Protein AF-A0A0J7I9D4-F1 (afdb_monomer_lite)

pLDDT: mean 86.42, std 14.92, range [41.59, 98.06]

Sequence (138 aa):
MKYILVALLTFVFSCTTFSKYSVNSKKINCNEENKSFFCYSNDSLKWNYTSFGGVKFVNNKSDFQKLEIKKSPKFKNVLLYGYSKILNGDYYILLDNKMYPETFVYKDTIINNNKITIAVSNNINGDYNKKFLLSGLH

Secondary structure (DSSP, 8-state):
----------------SB-TTGGGEEEE-S-SS-TTEEEEEETTTTEEEEEETT-EEE-SHHHHHTSS-----SSSSEEEEEEETTTTEEEEEEES-----TTEEEEEEEETTEEEEEEEETTSSSHHHHHHHHH-B-

Foldseek 3Di:
DDPPPPPPPPPPPVQFQEAPQLVQKDKDDPDPPDCQKIKIARPVQGKMFIAGNQKDKDRHDVVVVVPPPPDDDPFGHFSMKIDHPVQHWIKTKHWPTDDDPPQWDKDWDAGPNIIIMITIGPSGPDPVNNVRRRPGMD

Structure (mmCIF, N/CA/C/O backbone):
data_AF-A0A0J7I9D4-F1
#
_entry.id   AF-A0A0J7I9D4-F1
#
loop_
_atom_site.group_PDB
_atom_site.id
_atom_site.type_symbol
_atom_site.label_atom_id
_atom_site.label_alt_id
_atom_site.label_comp_id
_atom_site.label_asym_id
_atom_site.label_entity_id
_atom_site.label_seq_id
_atom_site.pdbx_PDB_ins_code
_atom_site.Cartn_x
_atom_site.Cartn_y
_atom_site.Cartn_z
_atom_site.occupancy
_atom_site.B_iso_or_equiv
_atom_site.auth_seq_id
_atom_site.auth_comp_id
_atom_site.auth_asym_id
_atom_site.auth_atom_id
_atom_site.pdbx_PDB_model_num
ATOM 1 N N . MET A 1 1 ? -54.436 22.227 6.984 1.00 42.94 1 MET A N 1
ATOM 2 C CA . MET A 1 1 ? -53.998 20.826 7.212 1.00 42.94 1 MET A CA 1
ATOM 3 C C . MET A 1 1 ? -53.566 20.272 5.861 1.00 42.94 1 MET A C 1
ATOM 5 O O . MET A 1 1 ? -54.380 20.316 4.964 1.00 42.94 1 MET A O 1
ATOM 9 N N . LYS A 1 2 ? -52.351 19.815 5.575 1.00 41.59 2 LYS A N 1
ATOM 10 C CA . LYS A 1 2 ? -51.211 19.349 6.369 1.00 41.59 2 LYS A CA 1
ATOM 11 C C . LYS A 1 2 ? -49.950 19.649 5.543 1.00 41.59 2 LYS A C 1
ATOM 13 O O . LYS A 1 2 ? -49.917 19.325 4.361 1.00 41.59 2 LYS A O 1
ATOM 18 N N . TYR A 1 3 ? -48.932 20.236 6.163 1.00 51.12 3 TYR A N 1
ATOM 19 C CA . TYR A 1 3 ? -47.584 20.279 5.601 1.00 51.12 3 TYR A CA 1
ATOM 20 C C . TYR A 1 3 ? -47.023 18.855 5.648 1.00 51.12 3 TYR A C 1
ATOM 22 O O . TYR A 1 3 ? -46.802 18.321 6.734 1.00 51.12 3 TYR A O 1
ATOM 30 N N . ILE A 1 4 ? -46.845 18.211 4.495 1.00 53.53 4 ILE A N 1
ATOM 31 C CA . ILE A 1 4 ? -46.107 16.948 4.418 1.00 53.53 4 ILE A CA 1
ATOM 32 C C . ILE A 1 4 ? -44.634 17.320 4.266 1.00 53.53 4 ILE A C 1
ATOM 34 O O . ILE A 1 4 ? -44.140 17.589 3.174 1.00 53.53 4 ILE A O 1
ATOM 38 N N . LEU A 1 5 ? -43.958 17.398 5.410 1.00 50.47 5 LEU A N 1
ATOM 39 C CA . LEU A 1 5 ? -42.514 17.539 5.515 1.00 50.47 5 LEU A CA 1
ATOM 40 C C . LEU A 1 5 ? -41.890 16.187 5.128 1.00 50.47 5 LEU A C 1
ATOM 42 O O . LEU A 1 5 ? -41.777 15.285 5.955 1.00 50.47 5 LEU A O 1
ATOM 46 N N . VAL A 1 6 ? -41.539 16.005 3.855 1.00 55.69 6 VAL A N 1
ATOM 47 C CA . VAL A 1 6 ? -40.767 14.832 3.426 1.00 55.69 6 VAL A CA 1
ATOM 48 C C . VAL A 1 6 ? -39.322 15.056 3.862 1.00 55.69 6 VAL A C 1
ATOM 50 O O . VAL A 1 6 ? -38.553 15.747 3.197 1.00 55.69 6 VAL A O 1
ATOM 53 N N . ALA A 1 7 ? -38.968 14.501 5.020 1.00 56.12 7 ALA A N 1
ATOM 54 C CA . ALA A 1 7 ? -37.595 14.416 5.489 1.00 56.12 7 ALA A CA 1
ATOM 55 C C . ALA A 1 7 ? -36.801 13.510 4.536 1.00 56.12 7 ALA A C 1
ATOM 57 O O . ALA A 1 7 ? -36.805 12.285 4.653 1.00 56.12 7 ALA A O 1
ATOM 58 N N . LEU A 1 8 ? -36.137 14.132 3.563 1.00 49.12 8 LEU A N 1
ATOM 59 C CA . LEU A 1 8 ? -35.157 13.501 2.691 1.00 49.12 8 LEU A CA 1
ATOM 60 C C . LEU A 1 8 ? -33.913 13.180 3.538 1.00 49.12 8 LEU A C 1
ATOM 62 O O . LEU A 1 8 ? -32.952 13.943 3.581 1.00 49.12 8 LEU A O 1
ATOM 66 N N . LEU A 1 9 ? -33.958 12.060 4.263 1.00 49.72 9 LEU A N 1
ATOM 67 C CA . LEU A 1 9 ? -32.801 11.427 4.897 1.00 49.72 9 LEU A CA 1
ATOM 68 C C . LEU A 1 9 ? -31.875 10.916 3.787 1.00 49.72 9 LEU A C 1
ATOM 70 O O . LEU A 1 9 ? -31.842 9.734 3.448 1.00 49.72 9 LEU A O 1
ATOM 74 N N . THR A 1 10 ? -31.125 11.834 3.181 1.00 51.12 10 THR A N 1
ATOM 75 C CA . THR A 1 10 ? -29.972 11.500 2.357 1.00 51.12 10 THR A CA 1
ATOM 76 C C . THR A 1 10 ? -28.905 10.933 3.285 1.00 51.12 10 THR A C 1
ATOM 78 O O . THR A 1 10 ? -28.066 11.641 3.836 1.00 51.12 10 THR A O 1
ATOM 81 N N . PHE A 1 11 ? -28.934 9.613 3.470 1.00 44.94 11 PHE A N 1
ATOM 82 C CA . PHE A 1 11 ? -27.757 8.851 3.866 1.00 44.94 11 PHE A CA 1
ATOM 83 C C . PHE A 1 11 ? -26.711 9.034 2.763 1.00 44.94 11 PHE A C 1
ATOM 85 O O . PHE A 1 11 ? -26.566 8.215 1.855 1.00 44.94 11 PHE A O 1
ATOM 92 N N . VAL A 1 12 ? -25.981 10.148 2.819 1.00 45.88 12 VAL A N 1
ATOM 93 C CA . VAL A 1 12 ? -24.732 10.310 2.089 1.00 45.88 12 VAL A CA 1
ATOM 94 C C . VAL A 1 12 ? -23.755 9.370 2.786 1.00 45.88 12 VAL A C 1
ATOM 96 O O . VAL A 1 12 ? -22.974 9.772 3.646 1.00 45.88 12 VAL A O 1
ATOM 99 N N . PHE A 1 13 ? -23.835 8.076 2.464 1.00 47.22 13 PHE A N 1
ATOM 100 C CA . PHE A 1 13 ? -22.738 7.149 2.687 1.00 47.22 13 PHE A CA 1
ATOM 101 C C . PHE A 1 13 ? -21.582 7.694 1.859 1.00 47.22 13 PHE A C 1
ATOM 103 O O . PHE A 1 13 ? -21.421 7.362 0.685 1.00 47.22 13 PHE A O 1
ATOM 110 N N . SER A 1 14 ? -20.821 8.609 2.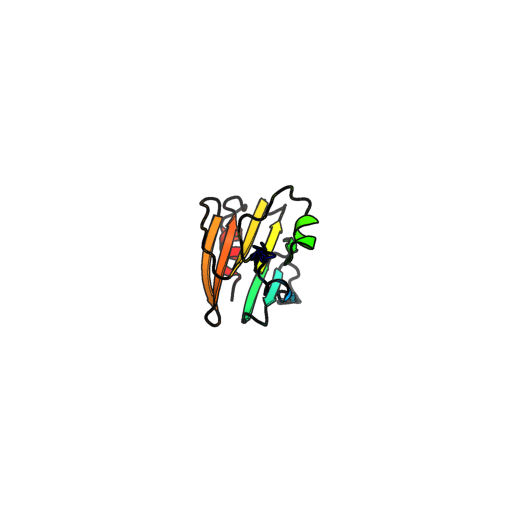457 1.00 43.16 14 SER A N 1
ATOM 111 C CA . SER A 1 14 ? -19.563 9.090 1.923 1.00 43.16 14 SER A CA 1
ATOM 112 C C . SER A 1 14 ? -18.681 7.859 1.767 1.00 43.16 14 SER A C 1
ATOM 114 O O . SER A 1 14 ? -18.075 7.374 2.719 1.00 43.16 14 SER A O 1
ATOM 116 N N . CYS A 1 15 ? -18.697 7.274 0.569 1.00 60.06 15 CYS A N 1
ATOM 117 C CA . CYS A 1 15 ? -17.785 6.219 0.166 1.00 60.06 15 CYS A CA 1
ATOM 118 C C . CYS A 1 15 ? -16.408 6.871 0.047 1.00 60.06 15 CYS A C 1
ATOM 120 O O . CYS A 1 15 ? -15.975 7.246 -1.044 1.00 60.06 15 CYS A O 1
ATOM 122 N N . THR A 1 16 ? -15.735 7.070 1.177 1.00 79.12 16 THR A N 1
ATOM 123 C CA . THR A 1 16 ? -14.379 7.599 1.176 1.00 79.12 16 THR A CA 1
ATOM 124 C C . THR A 1 16 ? -13.449 6.535 0.610 1.00 79.12 16 THR A C 1
ATOM 126 O O . THR A 1 16 ? -13.469 5.369 1.000 1.00 79.12 16 THR A O 1
ATOM 129 N N . THR A 1 17 ? -12.634 6.924 -0.367 1.00 90.81 17 THR A N 1
ATOM 130 C CA . THR A 1 17 ? -11.657 6.019 -0.982 1.00 90.81 17 THR A CA 1
ATOM 131 C C . THR A 1 17 ? -10.631 5.524 0.035 1.00 90.81 17 THR A C 1
ATOM 133 O O . THR A 1 17 ? -10.266 4.351 0.037 1.00 90.81 17 THR A O 1
ATOM 136 N N . PHE A 1 18 ? -10.212 6.419 0.929 1.00 94.38 18 PHE A N 1
ATOM 137 C CA . PHE A 1 18 ? -9.363 6.101 2.067 1.00 94.38 18 PHE A CA 1
ATOM 138 C C . PHE A 1 18 ? -10.217 5.733 3.281 1.00 94.38 18 PHE A C 1
ATOM 140 O O . PHE A 1 18 ? -11.278 6.320 3.512 1.00 94.38 18 PHE A O 1
ATOM 147 N N . SER A 1 19 ? -9.752 4.742 4.035 1.00 94.69 19 SER A N 1
ATOM 148 C CA . SER A 1 19 ? -10.363 4.311 5.291 1.00 94.69 19 SER A CA 1
ATOM 149 C C . SER A 1 19 ? -10.257 5.412 6.346 1.00 94.69 19 SER A C 1
ATOM 151 O O . SER A 1 19 ? -9.272 6.141 6.380 1.00 94.69 19 SER A O 1
ATOM 153 N N . LYS A 1 20 ? -11.205 5.486 7.287 1.00 93.81 20 LYS A N 1
ATOM 154 C CA . LYS A 1 20 ? -11.099 6.399 8.442 1.00 93.81 20 LYS A CA 1
ATOM 155 C C . LYS A 1 20 ? -9.828 6.179 9.276 1.00 93.81 20 LYS A C 1
ATOM 157 O O . LYS A 1 20 ? -9.390 7.088 9.965 1.00 93.81 20 LYS A O 1
ATOM 162 N N . TYR A 1 21 ? -9.237 4.983 9.211 1.00 95.12 21 TYR A N 1
ATOM 163 C CA . TYR A 1 21 ? -8.003 4.645 9.923 1.00 95.12 21 TYR A CA 1
ATOM 164 C C . TYR A 1 21 ? -6.736 5.067 9.173 1.00 95.12 21 TYR A C 1
ATOM 166 O O . TYR A 1 21 ? -5.661 5.046 9.765 1.00 95.12 21 TYR A O 1
ATOM 174 N N . SER A 1 22 ? -6.828 5.446 7.894 1.00 94.94 22 SER A N 1
ATOM 175 C CA . SER A 1 22 ? -5.656 5.753 7.066 1.00 94.94 22 SER A CA 1
ATOM 176 C C . SER A 1 22 ? -4.860 6.943 7.600 1.00 94.94 22 SER A C 1
ATOM 178 O O . SER A 1 22 ? -3.635 6.935 7.571 1.00 94.94 22 SER A O 1
ATOM 180 N N . VAL A 1 23 ? -5.537 7.939 8.175 1.00 92.00 23 VAL A N 1
ATOM 181 C CA . VAL A 1 23 ? -4.904 9.135 8.756 1.00 92.00 23 VAL A CA 1
ATOM 182 C C . VAL A 1 23 ? -3.968 8.815 9.925 1.00 92.00 23 VAL A C 1
ATOM 184 O O . VAL A 1 23 ? -3.069 9.599 10.217 1.00 92.00 23 VAL A O 1
ATOM 187 N N . ASN A 1 24 ? -4.130 7.646 10.551 1.00 92.56 24 ASN A N 1
ATOM 188 C CA . ASN A 1 24 ? -3.264 7.179 11.633 1.00 92.56 24 ASN A CA 1
ATOM 189 C C . ASN A 1 24 ? -2.016 6.456 11.114 1.00 92.56 24 ASN A C 1
ATOM 191 O O . ASN A 1 24 ? -1.143 6.116 11.910 1.00 92.56 24 ASN A O 1
ATOM 195 N N . SER A 1 25 ? -1.918 6.219 9.802 1.00 94.19 25 SER A N 1
ATOM 196 C CA . SER A 1 25 ? -0.734 5.624 9.200 1.00 94.19 25 SER A CA 1
ATOM 197 C C . SER A 1 25 ? 0.399 6.638 9.119 1.00 94.19 25 SER A C 1
ATOM 199 O O . SER A 1 25 ? 0.255 7.674 8.468 1.00 94.19 25 SER A O 1
ATOM 201 N N . LYS A 1 26 ? 1.534 6.335 9.747 1.00 92.62 26 LYS A N 1
ATOM 202 C CA . LYS A 1 26 ? 2.694 7.227 9.843 1.00 92.62 26 LYS A CA 1
ATOM 203 C C . LYS A 1 26 ? 3.934 6.552 9.292 1.00 92.62 26 LYS A C 1
ATOM 205 O O . LYS A 1 26 ? 4.104 5.348 9.437 1.00 92.62 26 LYS A O 1
ATOM 210 N N . LYS A 1 27 ? 4.813 7.343 8.683 1.00 91.19 27 LYS A N 1
ATOM 211 C CA . LYS A 1 27 ? 6.158 6.894 8.328 1.00 91.19 27 LYS A CA 1
ATOM 212 C C . LYS A 1 27 ? 6.999 6.803 9.603 1.00 91.19 27 LYS A C 1
ATOM 214 O O . LYS A 1 27 ? 7.042 7.766 10.363 1.00 91.19 27 LYS A O 1
ATOM 219 N N . ILE A 1 28 ? 7.672 5.679 9.798 1.00 87.50 28 ILE A N 1
ATOM 220 C CA . ILE A 1 28 ? 8.591 5.422 10.907 1.00 87.50 28 ILE A CA 1
ATOM 221 C C . ILE A 1 28 ? 9.960 4.993 10.367 1.00 87.50 28 ILE A C 1
ATOM 223 O O . ILE A 1 28 ? 10.075 4.458 9.258 1.00 87.50 28 ILE A O 1
ATOM 227 N N . ASN A 1 29 ? 11.007 5.233 11.154 1.00 75.25 29 ASN A N 1
ATOM 228 C CA . ASN A 1 29 ? 12.333 4.692 10.873 1.00 75.25 29 ASN A CA 1
ATOM 229 C C . ASN A 1 29 ? 12.368 3.234 11.331 1.00 75.25 29 ASN A C 1
ATOM 231 O O . ASN A 1 29 ? 12.048 2.944 12.478 1.00 75.25 29 ASN A O 1
ATOM 235 N N . CYS A 1 30 ? 12.754 2.325 10.442 1.00 77.56 30 CYS A N 1
ATOM 236 C CA . CYS A 1 30 ? 12.962 0.915 10.785 1.00 77.56 30 CYS A CA 1
ATOM 237 C C . CYS A 1 30 ? 14.377 0.419 10.496 1.00 77.56 30 CYS A C 1
ATOM 239 O O . CYS A 1 30 ? 14.688 -0.732 10.781 1.00 77.56 30 CYS A O 1
ATOM 241 N N . ASN A 1 31 ? 15.235 1.274 9.933 1.00 67.50 31 ASN A N 1
ATOM 242 C CA . ASN A 1 31 ? 16.657 1.005 9.800 1.00 67.50 31 ASN A CA 1
ATOM 243 C C . ASN A 1 31 ? 17.413 2.335 9.640 1.00 67.50 31 ASN A C 1
ATOM 245 O O . ASN A 1 31 ? 17.344 2.960 8.582 1.00 67.50 31 ASN A O 1
ATOM 249 N N . GLU A 1 32 ? 18.071 2.809 10.701 1.00 57.03 32 GLU A N 1
ATOM 250 C CA . GLU A 1 32 ? 18.793 4.094 10.681 1.00 57.03 32 GLU A CA 1
ATOM 251 C C . GLU A 1 32 ? 20.043 4.044 9.790 1.00 57.03 32 GLU A C 1
ATOM 253 O O . GLU A 1 32 ? 20.438 5.056 9.210 1.00 57.03 32 GLU A O 1
ATOM 258 N N . GLU A 1 33 ? 20.612 2.850 9.607 1.00 61.38 33 GLU A N 1
ATOM 259 C CA . GLU A 1 33 ? 21.836 2.630 8.833 1.00 61.38 33 GLU A CA 1
ATOM 260 C C . GLU A 1 33 ? 21.562 2.503 7.327 1.00 61.38 33 GLU A C 1
ATOM 262 O O . GLU A 1 33 ? 22.391 2.881 6.500 1.00 61.38 33 GLU A O 1
ATOM 267 N N . ASN A 1 34 ? 20.366 2.037 6.946 1.00 62.38 34 ASN A N 1
ATOM 268 C CA . ASN A 1 34 ? 19.993 1.784 5.555 1.00 62.38 34 ASN A CA 1
ATOM 269 C C . ASN A 1 34 ? 18.811 2.653 5.107 1.00 62.38 34 ASN A C 1
ATOM 271 O O . ASN A 1 34 ? 17.655 2.226 5.108 1.00 62.38 34 ASN A O 1
ATOM 275 N N . LYS A 1 35 ? 19.129 3.846 4.582 1.00 66.50 35 LYS A N 1
ATOM 276 C CA . LYS A 1 35 ? 18.172 4.795 3.963 1.00 66.50 35 LYS A CA 1
ATOM 277 C C . LYS A 1 35 ? 17.398 4.229 2.757 1.00 66.50 35 LYS A C 1
ATOM 279 O O . LYS A 1 35 ? 16.512 4.895 2.225 1.00 66.50 35 LYS A O 1
ATOM 284 N N . SER A 1 36 ? 17.735 3.020 2.314 1.00 78.44 36 SER A N 1
ATOM 285 C CA . SER A 1 36 ? 17.102 2.310 1.200 1.00 78.44 36 SER A CA 1
ATOM 286 C C . SER A 1 36 ? 15.704 1.778 1.524 1.00 78.44 36 SER A C 1
ATOM 288 O O . SER A 1 36 ? 14.964 1.447 0.594 1.00 78.44 36 SER A O 1
ATOM 290 N N . PHE A 1 37 ? 15.319 1.721 2.805 1.00 86.69 37 PHE A N 1
ATOM 291 C CA . PHE A 1 37 ? 14.013 1.230 3.242 1.00 86.69 37 PHE A CA 1
ATOM 292 C C . PHE A 1 37 ? 13.292 2.235 4.140 1.00 86.69 37 PHE A C 1
ATOM 294 O O . PHE A 1 37 ? 13.904 2.959 4.921 1.00 86.69 37 PHE A O 1
ATOM 301 N N . PHE A 1 38 ? 11.967 2.258 4.039 1.00 88.19 38 PHE A N 1
ATOM 302 C CA . PHE A 1 38 ? 11.095 3.002 4.940 1.00 88.19 38 PHE A CA 1
ATOM 303 C C . PHE A 1 38 ? 10.017 2.090 5.485 1.00 88.19 38 PHE A C 1
ATOM 305 O O . PHE A 1 38 ? 9.552 1.189 4.786 1.00 88.19 38 PHE A O 1
ATOM 312 N N . CYS A 1 39 ? 9.581 2.384 6.705 1.00 91.56 39 CYS A N 1
ATOM 313 C CA . CYS A 1 39 ? 8.469 1.686 7.309 1.00 91.56 39 CYS A CA 1
ATOM 314 C C . CYS A 1 39 ? 7.293 2.613 7.553 1.00 91.56 39 CYS A C 1
ATOM 316 O O . CYS A 1 39 ? 7.437 3.827 7.705 1.00 91.56 39 CYS A O 1
ATOM 318 N N . TYR A 1 40 ? 6.113 2.016 7.559 1.00 93.69 40 TYR A N 1
ATOM 319 C CA . TYR A 1 40 ? 4.856 2.675 7.841 1.00 93.69 40 TYR A CA 1
ATOM 320 C C . TYR A 1 40 ? 4.132 1.884 8.912 1.00 93.69 40 TYR A C 1
ATOM 322 O O . TYR A 1 40 ? 4.008 0.674 8.774 1.00 93.69 40 TYR A O 1
ATOM 330 N N . SER A 1 41 ? 3.645 2.550 9.948 1.00 94.25 41 SER A N 1
ATOM 331 C CA . SER A 1 41 ? 2.879 1.916 11.017 1.00 94.25 41 SER A CA 1
ATOM 332 C C . SER A 1 41 ? 1.485 2.507 11.105 1.00 94.25 41 SER A C 1
ATOM 334 O O . SER A 1 41 ? 1.256 3.646 10.696 1.00 94.25 41 SER A O 1
ATOM 336 N N . ASN A 1 42 ? 0.548 1.743 11.658 1.00 95.44 42 ASN A N 1
ATOM 337 C CA . ASN A 1 42 ? -0.751 2.242 12.084 1.00 95.44 42 ASN A CA 1
ATOM 338 C C . ASN A 1 42 ? -1.071 1.701 13.475 1.00 95.44 42 ASN A C 1
ATOM 340 O O . ASN A 1 42 ? -1.514 0.564 13.627 1.00 95.44 42 ASN A O 1
ATOM 344 N N . ASP A 1 43 ? -0.893 2.534 14.496 1.00 91.12 43 ASP A N 1
ATOM 345 C CA . ASP A 1 43 ? -1.019 2.094 15.888 1.00 91.12 43 ASP A CA 1
ATOM 346 C C . ASP A 1 43 ? -2.449 1.696 16.273 1.00 91.12 43 ASP A C 1
ATOM 348 O O . ASP A 1 43 ? -2.635 0.958 17.242 1.00 91.12 43 ASP A O 1
ATOM 352 N N . SER A 1 44 ? -3.463 2.174 15.543 1.00 92.88 44 SER A N 1
ATOM 353 C CA . SER A 1 44 ? -4.865 1.814 15.787 1.00 92.88 44 SER A CA 1
ATOM 354 C C . SER A 1 44 ? -5.186 0.405 15.301 1.00 92.88 44 SER A C 1
ATOM 356 O O . SER A 1 44 ? -5.915 -0.319 15.971 1.00 92.88 44 SER A O 1
ATOM 358 N N . LEU A 1 45 ? -4.643 0.022 14.145 1.00 94.50 45 LEU A N 1
ATOM 359 C CA . LEU A 1 45 ? -4.854 -1.296 13.540 1.00 94.50 45 LEU A CA 1
ATOM 360 C C . LEU A 1 45 ? -3.706 -2.278 13.813 1.00 94.50 45 LEU A C 1
ATOM 362 O O . LEU A 1 45 ? -3.810 -3.440 13.436 1.00 94.50 45 LEU A O 1
ATOM 366 N N . LYS A 1 46 ? -2.647 -1.823 14.493 1.00 93.94 46 LYS A N 1
ATOM 367 C CA . LYS A 1 46 ? -1.487 -2.614 14.930 1.00 93.94 46 LYS A CA 1
ATOM 368 C C . LYS A 1 46 ? -0.733 -3.312 13.794 1.00 93.94 46 LYS A C 1
ATOM 370 O O . LYS A 1 46 ? -0.193 -4.386 14.012 1.00 93.94 46 LYS A O 1
ATOM 375 N N . TRP A 1 47 ? -0.671 -2.699 12.612 1.00 93.88 47 TRP A N 1
ATOM 376 C CA . TRP A 1 47 ? 0.150 -3.196 11.504 1.00 93.88 47 TRP A CA 1
ATOM 377 C C . TRP A 1 47 ? 1.350 -2.291 11.240 1.00 93.88 47 TRP A C 1
ATOM 379 O O . TRP A 1 47 ? 1.292 -1.076 11.459 1.00 93.88 47 TRP A O 1
ATOM 389 N N . ASN A 1 48 ? 2.401 -2.897 10.700 1.00 94.56 48 ASN A N 1
ATOM 390 C CA . ASN A 1 48 ? 3.600 -2.253 10.195 1.00 94.56 48 ASN A CA 1
ATOM 391 C C . ASN A 1 48 ? 3.907 -2.752 8.777 1.00 94.56 48 ASN A C 1
ATOM 393 O O . ASN A 1 48 ? 3.612 -3.884 8.409 1.00 94.56 48 ASN A O 1
ATOM 397 N N . TYR A 1 49 ? 4.479 -1.892 7.946 1.00 94.94 49 TYR A N 1
ATOM 398 C CA . TYR A 1 49 ? 4.775 -2.200 6.556 1.00 94.94 49 TYR A CA 1
ATOM 399 C C . TYR A 1 49 ? 6.131 -1.652 6.146 1.00 94.94 49 TYR A C 1
ATOM 401 O O . TYR A 1 49 ? 6.341 -0.440 6.184 1.00 94.94 49 TYR A O 1
ATOM 409 N N . THR A 1 50 ? 7.015 -2.534 5.694 1.00 93.75 50 THR A N 1
ATOM 410 C CA . THR A 1 50 ? 8.324 -2.181 5.140 1.00 93.75 50 THR A CA 1
ATOM 411 C C . THR A 1 50 ? 8.244 -2.032 3.626 1.00 93.75 50 THR A C 1
ATOM 413 O O . THR A 1 50 ? 7.696 -2.881 2.928 1.00 93.75 50 THR A O 1
ATOM 416 N N . SER A 1 51 ? 8.843 -0.965 3.103 1.00 92.19 51 SER A N 1
ATOM 417 C CA . SER A 1 51 ? 8.937 -0.680 1.674 1.00 92.19 51 SER A CA 1
ATOM 418 C C . SER A 1 51 ? 10.316 -0.165 1.284 1.00 92.19 51 SER A C 1
ATOM 420 O O . SER A 1 51 ? 11.089 0.300 2.116 1.00 92.19 51 SER A O 1
ATOM 422 N N . PHE A 1 52 ? 10.596 -0.170 -0.019 1.00 90.56 52 PHE A N 1
ATOM 423 C CA . PHE A 1 52 ? 11.694 0.594 -0.598 1.00 90.56 52 PHE A CA 1
ATOM 424 C C . PHE A 1 52 ? 11.524 2.099 -0.356 1.00 90.56 52 PHE A C 1
ATOM 426 O O . PHE A 1 52 ? 10.404 2.621 -0.335 1.00 90.56 52 PHE A O 1
ATOM 433 N N . GLY A 1 53 ? 12.651 2.801 -0.237 1.00 85.44 53 GLY A N 1
ATOM 434 C CA . GLY A 1 53 ? 12.695 4.240 -0.000 1.00 85.44 53 GLY A CA 1
ATOM 435 C C . GLY A 1 53 ? 12.291 5.096 -1.205 1.00 85.44 53 GLY A C 1
ATOM 436 O O . GLY A 1 53 ? 11.757 6.191 -1.042 1.00 85.44 53 GLY A O 1
ATOM 437 N N . GLY A 1 54 ? 12.471 4.580 -2.426 1.00 81.81 54 GLY A N 1
ATOM 438 C CA . GLY A 1 54 ? 12.144 5.258 -3.693 1.00 81.81 54 GLY A CA 1
ATOM 439 C C . GLY A 1 54 ? 10.652 5.293 -4.039 1.00 81.81 54 GLY A C 1
ATOM 440 O O . GLY A 1 54 ? 10.273 5.329 -5.213 1.00 81.81 54 GLY A O 1
ATOM 441 N N . VAL A 1 55 ? 9.797 5.198 -3.030 1.00 87.69 55 VAL A N 1
ATOM 442 C CA . VAL A 1 55 ? 8.384 4.908 -3.191 1.00 87.69 55 VAL A CA 1
ATOM 443 C C . VAL A 1 55 ? 7.574 5.949 -2.420 1.00 87.69 55 VAL A C 1
ATOM 445 O O . VAL A 1 55 ? 7.793 6.168 -1.229 1.00 87.69 55 VAL A O 1
ATOM 448 N N . LYS A 1 56 ? 6.678 6.656 -3.118 1.00 89.56 56 LYS A N 1
ATOM 449 C CA . LYS A 1 56 ? 5.930 7.787 -2.557 1.00 89.56 56 LYS A CA 1
ATOM 450 C C . LYS A 1 56 ? 4.590 7.307 -2.019 1.00 89.56 56 LYS A C 1
ATOM 452 O O . LYS A 1 56 ? 3.691 6.983 -2.792 1.00 89.56 56 LYS A O 1
ATOM 457 N N . PHE A 1 57 ? 4.466 7.314 -0.696 1.00 91.81 57 PHE A N 1
ATOM 458 C CA . PHE A 1 57 ? 3.256 6.913 0.013 1.00 91.81 57 PHE A CA 1
ATOM 459 C C . PHE A 1 57 ? 2.379 8.098 0.399 1.00 91.81 57 PHE A C 1
ATOM 461 O O . PHE A 1 57 ? 2.878 9.166 0.751 1.00 91.81 57 PHE A O 1
ATOM 468 N N . VAL A 1 58 ? 1.069 7.870 0.392 1.00 93.88 58 VAL A N 1
ATOM 469 C CA . VAL A 1 58 ? 0.038 8.796 0.868 1.00 93.88 58 VAL A CA 1
ATOM 470 C C . VAL A 1 58 ? -1.073 8.006 1.554 1.00 93.88 58 VAL A C 1
ATOM 472 O O . VAL A 1 58 ? 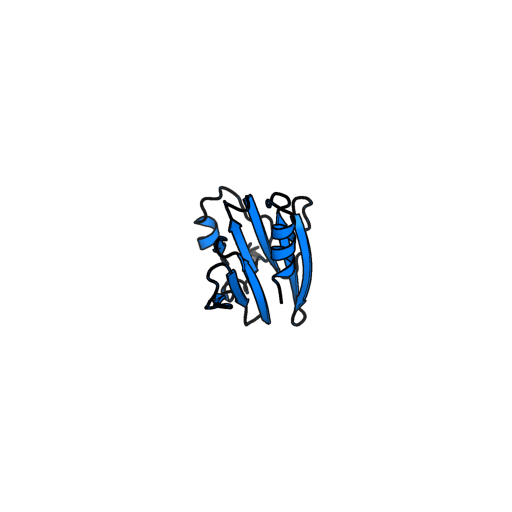-1.358 6.859 1.207 1.00 93.88 58 VAL A O 1
ATOM 475 N N . ASN A 1 59 ? -1.730 8.632 2.521 1.00 94.56 59 ASN A N 1
ATOM 476 C CA . ASN A 1 59 ? -2.770 8.004 3.333 1.00 94.56 59 ASN A CA 1
ATOM 477 C C . ASN A 1 59 ? -4.096 8.780 3.303 1.00 94.56 59 ASN A C 1
ATOM 479 O O . ASN A 1 59 ? -5.014 8.476 4.059 1.00 94.56 59 ASN A O 1
ATOM 483 N N . ASN A 1 60 ? -4.215 9.800 2.458 1.00 93.31 60 ASN A N 1
ATOM 484 C CA . ASN A 1 60 ? -5.420 10.605 2.351 1.00 93.31 60 ASN A CA 1
ATOM 485 C C . ASN A 1 60 ? -5.636 11.087 0.912 1.00 93.31 60 ASN A C 1
ATOM 487 O O . ASN A 1 60 ? -4.727 11.095 0.079 1.00 93.31 60 ASN A O 1
ATOM 491 N N . LYS A 1 61 ? -6.873 11.502 0.626 1.00 91.00 61 LYS A N 1
ATOM 492 C CA . LYS A 1 61 ? -7.300 11.918 -0.714 1.00 91.00 61 LYS A CA 1
ATOM 493 C C . LYS A 1 61 ? -6.583 13.179 -1.203 1.00 91.00 61 LYS A C 1
ATOM 495 O O . LYS A 1 61 ? -6.249 13.238 -2.381 1.00 91.00 61 LYS A O 1
ATOM 500 N N . SER A 1 62 ? -6.353 14.155 -0.324 1.00 90.81 62 SER A N 1
ATOM 501 C CA . SER A 1 62 ? -5.699 15.419 -0.688 1.00 90.81 62 SER A CA 1
ATOM 502 C C . SER A 1 62 ? -4.281 15.163 -1.190 1.00 90.81 62 SER A C 1
ATOM 504 O O . SER A 1 62 ? -3.920 15.583 -2.286 1.00 90.81 62 SER A O 1
ATOM 506 N N . ASP A 1 63 ? -3.499 14.379 -0.449 1.00 92.19 63 ASP A N 1
ATOM 507 C CA . ASP A 1 63 ? -2.130 14.058 -0.841 1.00 92.19 63 ASP A CA 1
ATOM 508 C C . ASP A 1 63 ? -2.073 13.128 -2.047 1.00 92.19 63 ASP A C 1
ATOM 510 O O . ASP A 1 63 ? -1.196 13.299 -2.889 1.00 92.19 63 ASP A O 1
ATOM 514 N N . PHE A 1 64 ? -3.037 12.213 -2.192 1.00 92.00 64 PHE A N 1
ATOM 515 C CA . PHE A 1 64 ? -3.193 11.422 -3.413 1.00 92.00 64 PHE A CA 1
ATOM 516 C C . PHE A 1 64 ? -3.407 12.305 -4.648 1.00 92.00 64 PHE A C 1
ATOM 518 O O . PHE A 1 64 ? -2.761 12.092 -5.666 1.00 92.00 64 PHE A O 1
ATOM 525 N N . GLN A 1 65 ? -4.276 13.316 -4.568 1.00 88.88 65 GLN A N 1
ATOM 526 C CA . GLN A 1 65 ? -4.561 14.222 -5.689 1.00 88.88 65 GLN A CA 1
ATOM 527 C C . GLN A 1 65 ? -3.362 15.096 -6.080 1.00 88.88 65 GLN A C 1
ATOM 529 O O . GLN A 1 65 ? -3.270 15.522 -7.227 1.00 88.88 65 GLN A O 1
ATOM 534 N N . LYS A 1 66 ? -2.435 15.345 -5.147 1.00 90.44 66 LYS A N 1
ATOM 535 C CA . LYS A 1 66 ? -1.165 16.041 -5.413 1.00 90.44 66 LYS A CA 1
ATOM 536 C C . LYS A 1 66 ? -0.121 15.141 -6.070 1.00 90.44 66 LYS A C 1
ATOM 538 O O . LYS A 1 66 ? 0.941 15.617 -6.471 1.00 90.44 66 LYS A O 1
ATOM 543 N N . LEU A 1 67 ? -0.353 13.831 -6.128 1.00 84.94 67 LEU A N 1
ATOM 544 C CA . LEU A 1 67 ? 0.485 12.959 -6.928 1.00 84.94 67 LEU A CA 1
ATOM 545 C C . LEU A 1 67 ? 0.149 13.253 -8.394 1.00 84.94 67 LEU A C 1
ATOM 547 O O . LEU A 1 67 ? -1.003 13.146 -8.798 1.00 84.94 67 LEU A O 1
ATOM 551 N N . GLU A 1 68 ? 1.144 13.608 -9.207 1.00 78.19 68 GLU A N 1
ATOM 552 C CA . GLU A 1 68 ? 0.994 13.896 -10.650 1.00 78.19 68 GLU A CA 1
ATOM 553 C C . GLU A 1 68 ? 0.673 12.637 -11.491 1.00 78.19 68 GLU A C 1
ATOM 555 O O . GLU A 1 68 ? 1.080 12.484 -12.641 1.00 78.19 68 GLU A O 1
ATOM 560 N N . ILE A 1 69 ? -0.041 11.688 -10.899 1.00 76.69 69 ILE A N 1
ATOM 561 C CA . ILE A 1 69 ? -0.586 10.490 -11.512 1.00 76.69 69 ILE A CA 1
ATOM 562 C C . ILE A 1 69 ? -2.027 10.810 -11.896 1.00 76.69 69 ILE A C 1
ATOM 564 O O . ILE A 1 69 ? -2.907 10.978 -11.059 1.00 76.69 69 ILE A O 1
ATOM 568 N N . LYS A 1 70 ? -2.289 10.912 -13.199 1.00 72.00 70 LYS A N 1
ATOM 569 C CA . LYS A 1 70 ? -3.621 11.202 -13.757 1.00 72.00 70 LYS A CA 1
ATOM 570 C C . LYS A 1 70 ? -4.568 9.994 -13.633 1.00 72.00 70 LYS A C 1
ATOM 572 O O . LYS A 1 70 ? -5.089 9.511 -14.634 1.00 72.00 70 LYS A O 1
ATOM 577 N N . LYS A 1 71 ? -4.731 9.429 -12.433 1.00 78.69 71 LYS A N 1
ATOM 578 C CA . LYS A 1 71 ? -5.512 8.208 -12.173 1.00 78.69 71 LYS A CA 1
ATOM 579 C C . LYS A 1 71 ? -6.297 8.332 -10.870 1.00 78.69 71 LYS A C 1
ATOM 581 O O . LYS A 1 71 ? -5.818 8.922 -9.910 1.00 78.69 71 LYS A O 1
ATOM 586 N N . SER A 1 72 ? -7.484 7.732 -10.815 1.00 80.94 72 SER A N 1
ATOM 587 C CA . SER A 1 72 ? -8.216 7.530 -9.562 1.00 80.94 72 SER A CA 1
ATOM 588 C C . SER A 1 72 ? -7.688 6.291 -8.825 1.00 80.94 72 SER A C 1
ATOM 590 O O . SER A 1 72 ? -7.229 5.350 -9.484 1.00 80.94 72 SER A O 1
ATOM 592 N N . PRO A 1 73 ? -7.792 6.219 -7.484 1.00 84.88 73 PRO A N 1
ATOM 593 C CA . PRO A 1 73 ? -7.462 4.994 -6.767 1.00 84.88 73 PRO A CA 1
ATOM 594 C C . PRO A 1 73 ? -8.361 3.844 -7.235 1.00 84.88 73 PRO A C 1
ATOM 596 O O . PRO A 1 73 ? -9.557 4.035 -7.460 1.00 84.88 73 PRO A O 1
ATOM 599 N N . LYS A 1 74 ? -7.780 2.651 -7.391 1.00 91.94 74 LYS A N 1
ATOM 600 C CA . LYS A 1 74 ? -8.496 1.462 -7.883 1.00 91.94 74 LYS A CA 1
ATOM 601 C C . LYS A 1 74 ? -9.331 0.757 -6.815 1.00 91.94 74 LYS A C 1
ATOM 603 O O . LYS A 1 74 ? -10.260 0.033 -7.153 1.00 91.94 74 LYS A O 1
ATOM 608 N N . PHE A 1 75 ? -9.015 0.985 -5.545 1.00 94.88 75 PHE A N 1
ATOM 609 C CA . PHE A 1 75 ? -9.616 0.300 -4.405 1.00 94.88 75 PHE A CA 1
ATOM 610 C C . PHE A 1 75 ? -10.342 1.282 -3.482 1.00 94.88 75 PHE A C 1
ATOM 612 O O . PHE A 1 75 ? -10.115 2.491 -3.538 1.00 94.88 75 PHE A O 1
ATOM 619 N N . LYS A 1 76 ? -11.203 0.746 -2.613 1.00 93.31 76 LYS A N 1
ATOM 620 C CA . LYS A 1 76 ? -11.811 1.453 -1.473 1.00 93.31 76 LYS A CA 1
ATOM 621 C C . LYS A 1 76 ? -11.139 1.014 -0.167 1.00 93.31 76 LYS A C 1
ATOM 623 O O . LYS A 1 76 ? -10.360 0.065 -0.177 1.00 93.31 76 LYS A O 1
ATOM 628 N N . ASN A 1 77 ? -11.456 1.688 0.942 1.00 94.81 77 ASN A N 1
ATOM 629 C CA . ASN A 1 77 ? -10.892 1.414 2.270 1.00 94.81 77 ASN A CA 1
ATOM 630 C C . ASN A 1 77 ? -9.355 1.389 2.283 1.00 94.81 77 ASN A C 1
ATOM 632 O O . ASN A 1 77 ? -8.729 0.607 2.999 1.00 94.81 77 ASN A O 1
ATOM 636 N N . VAL A 1 78 ? -8.741 2.264 1.486 1.00 96.56 78 VAL A N 1
ATOM 637 C CA . VAL A 1 78 ? -7.286 2.368 1.398 1.00 96.56 78 VAL A CA 1
ATOM 638 C C . VAL A 1 78 ? -6.743 2.881 2.728 1.00 96.56 78 VAL A C 1
ATOM 640 O O . VAL A 1 78 ? -7.126 3.958 3.183 1.00 96.56 78 VAL A O 1
ATOM 643 N N . LEU A 1 79 ? -5.858 2.113 3.353 1.00 96.38 79 LEU A N 1
ATOM 644 C CA . LEU A 1 79 ? -5.090 2.537 4.523 1.00 96.38 79 LEU A CA 1
ATOM 645 C C . LEU A 1 79 ? -3.844 3.301 4.092 1.00 96.38 79 LEU A C 1
ATOM 647 O O . LEU A 1 79 ? -3.510 4.336 4.661 1.00 96.38 79 LEU A O 1
ATOM 651 N N . LEU A 1 80 ? -3.191 2.804 3.046 1.00 95.94 80 LEU A N 1
ATOM 652 C CA . LEU A 1 80 ? -2.000 3.407 2.486 1.00 95.94 80 LEU A CA 1
ATOM 653 C C . LEU A 1 80 ? -1.970 3.146 0.981 1.00 95.94 80 LEU A C 1
ATOM 655 O O . LEU A 1 80 ? -2.143 2.012 0.541 1.00 95.94 80 LEU A O 1
ATOM 659 N N . TYR A 1 81 ? -1.765 4.190 0.190 1.00 96.00 81 TYR A N 1
ATOM 660 C CA . TYR A 1 81 ? -1.443 4.070 -1.227 1.00 96.00 81 TYR A CA 1
ATOM 661 C C . TYR A 1 81 ? 0.018 4.420 -1.416 1.00 96.00 81 TYR A C 1
ATOM 663 O O . TYR A 1 81 ? 0.540 5.305 -0.734 1.00 96.00 81 TYR A O 1
ATOM 671 N N . GLY A 1 82 ? 0.638 3.848 -2.433 1.00 94.25 82 GLY A N 1
ATOM 672 C CA . GLY A 1 82 ? 1.592 4.672 -3.126 1.00 94.25 82 GLY A CA 1
ATOM 673 C C . GLY A 1 82 ? 2.069 4.152 -4.456 1.00 94.25 82 GLY A C 1
ATOM 674 O O . GLY A 1 82 ? 1.501 3.248 -5.071 1.00 94.25 82 GLY A O 1
ATOM 675 N N . TYR A 1 83 ? 3.104 4.841 -4.906 1.00 93.19 83 TYR A N 1
ATOM 676 C CA . TYR A 1 83 ? 3.516 4.844 -6.288 1.00 93.19 83 TYR A CA 1
ATOM 677 C C . TYR A 1 83 ? 5.026 5.012 -6.404 1.00 93.19 83 TYR A C 1
ATOM 679 O O . TYR A 1 83 ? 5.641 5.806 -5.684 1.00 93.19 83 TYR A O 1
ATOM 687 N N . SER A 1 84 ? 5.623 4.307 -7.360 1.00 90.69 84 SER A N 1
ATOM 688 C CA . SER A 1 84 ? 7.006 4.543 -7.763 1.00 90.69 84 SER A CA 1
ATOM 689 C C . SER A 1 84 ? 7.114 4.621 -9.279 1.00 90.69 84 SER A C 1
ATOM 691 O O . SER A 1 84 ? 6.716 3.697 -9.989 1.00 90.69 84 SER A O 1
ATOM 693 N N . LYS A 1 85 ? 7.711 5.716 -9.769 1.00 89.19 85 LYS A N 1
ATOM 694 C CA . LYS A 1 85 ? 8.079 5.865 -11.185 1.00 89.19 85 LYS A CA 1
ATOM 695 C C . LYS A 1 85 ? 9.153 4.847 -11.588 1.00 89.19 85 LYS A C 1
ATOM 697 O O . LYS A 1 85 ? 9.106 4.334 -12.695 1.00 89.19 85 LYS A O 1
ATOM 702 N N . ILE A 1 86 ? 10.077 4.527 -10.675 1.00 89.75 86 ILE A N 1
ATOM 703 C CA . ILE A 1 86 ? 11.199 3.603 -10.914 1.00 89.75 86 ILE A CA 1
ATOM 704 C C . ILE A 1 86 ? 10.696 2.161 -11.026 1.00 89.75 86 ILE A C 1
ATOM 706 O O . ILE A 1 86 ? 11.073 1.434 -11.941 1.00 89.75 86 ILE A O 1
ATOM 710 N N . LEU A 1 87 ? 9.812 1.755 -10.109 1.00 90.88 87 LEU A N 1
ATOM 711 C CA . LEU A 1 87 ? 9.230 0.411 -10.130 1.00 90.88 87 LEU A CA 1
ATOM 712 C C . LEU A 1 87 ? 8.081 0.277 -11.136 1.00 90.88 87 LEU A C 1
ATOM 714 O O . LEU A 1 87 ? 7.663 -0.842 -11.399 1.00 90.88 87 LEU A O 1
ATOM 718 N N . ASN A 1 88 ? 7.594 1.390 -11.696 1.00 90.38 88 ASN A N 1
ATOM 719 C CA . ASN A 1 88 ? 6.500 1.460 -12.665 1.00 90.38 88 ASN A CA 1
ATOM 720 C C . ASN A 1 88 ? 5.180 0.833 -12.175 1.00 90.38 88 ASN A C 1
ATOM 722 O O . ASN A 1 88 ? 4.507 0.096 -12.897 1.00 90.38 88 ASN A O 1
ATOM 726 N N . GLY A 1 89 ? 4.773 1.129 -10.940 1.00 91.50 89 GLY A N 1
ATOM 727 C CA . GLY A 1 89 ? 3.544 0.537 -10.429 1.00 91.50 89 GLY A CA 1
ATOM 728 C C . GLY A 1 89 ? 2.958 1.168 -9.182 1.00 91.50 89 GLY A C 1
ATOM 729 O O . GLY A 1 89 ? 3.591 1.947 -8.464 1.00 91.50 89 GLY A O 1
ATOM 730 N N . ASP A 1 90 ? 1.704 0.787 -8.980 1.00 93.50 90 ASP A N 1
ATOM 731 C CA . ASP A 1 90 ? 0.865 1.118 -7.844 1.00 93.50 90 ASP A CA 1
ATOM 732 C C . ASP A 1 90 ? 0.939 0.001 -6.805 1.00 93.50 90 ASP A C 1
ATOM 734 O O . ASP A 1 90 ? 1.000 -1.183 -7.154 1.00 93.50 90 ASP A O 1
ATOM 738 N N . TYR A 1 91 ? 0.852 0.364 -5.534 1.00 94.50 91 TYR A N 1
ATOM 739 C CA . TYR A 1 91 ? 0.653 -0.593 -4.457 1.00 94.50 91 TYR A CA 1
ATOM 740 C C . TYR A 1 91 ? -0.267 0.000 -3.387 1.00 94.50 91 TYR A C 1
ATOM 742 O O . TYR A 1 91 ? -0.362 1.218 -3.199 1.00 94.50 91 TYR A O 1
ATOM 750 N N . TYR A 1 92 ? -0.971 -0.879 -2.689 1.00 96.94 92 TYR A N 1
ATOM 751 C CA . TYR A 1 92 ? -1.987 -0.513 -1.718 1.00 96.94 92 TYR A CA 1
ATOM 752 C C . TYR A 1 92 ? -1.896 -1.403 -0.486 1.00 96.94 92 TYR A C 1
ATOM 754 O O . TYR A 1 92 ? -1.655 -2.601 -0.602 1.00 96.94 92 TYR A O 1
ATOM 762 N N . ILE A 1 93 ? -2.182 -0.813 0.671 1.00 97.56 93 IL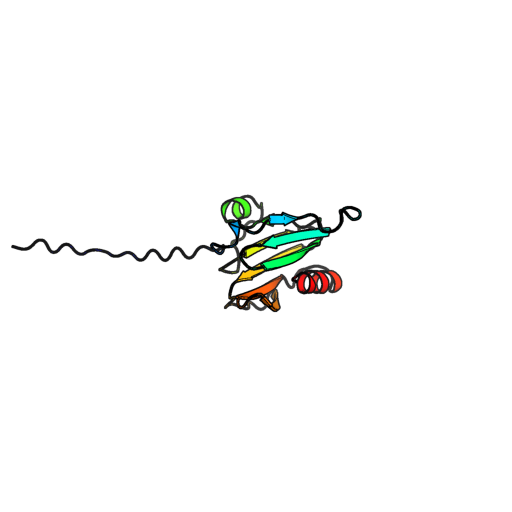E A N 1
ATOM 763 C CA . ILE A 1 93 ? -2.576 -1.512 1.892 1.00 97.56 93 ILE A CA 1
ATOM 764 C C . ILE A 1 93 ? -4.050 -1.186 2.112 1.00 97.56 93 ILE A C 1
ATOM 766 O O . ILE A 1 93 ? -4.435 -0.013 2.165 1.00 97.56 93 ILE A O 1
ATOM 770 N N . LEU A 1 94 ? -4.880 -2.216 2.197 1.00 97.38 94 LEU A N 1
ATOM 771 C CA . LEU A 1 94 ? -6.335 -2.122 2.188 1.00 97.38 94 LEU A CA 1
ATOM 772 C C . LEU A 1 94 ? -6.907 -2.745 3.457 1.00 97.38 94 LEU A C 1
ATOM 774 O O . LEU A 1 94 ? -6.423 -3.782 3.906 1.00 97.38 94 LEU A O 1
ATOM 778 N N . LEU A 1 95 ? -7.962 -2.135 3.991 1.00 97.19 95 LEU A N 1
ATOM 779 C CA . LEU A 1 95 ? -8.766 -2.705 5.070 1.00 97.19 95 LEU A CA 1
ATOM 780 C C . LEU A 1 95 ? -10.012 -3.378 4.489 1.00 97.19 95 LEU A C 1
ATOM 782 O O . LEU A 1 95 ? -10.757 -2.747 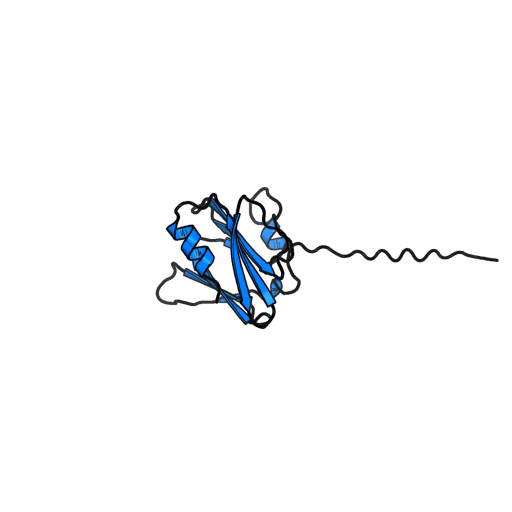3.736 1.00 97.19 95 LEU A O 1
ATOM 786 N N . ASP A 1 96 ? -10.249 -4.633 4.867 1.00 96.12 96 ASP A N 1
ATOM 787 C CA . ASP A 1 96 ? -11.419 -5.422 4.472 1.00 96.12 96 ASP A CA 1
ATOM 788 C C . ASP A 1 96 ? -11.663 -5.392 2.958 1.00 96.12 96 ASP A C 1
ATOM 790 O O . ASP A 1 96 ? -12.760 -5.079 2.483 1.00 96.12 96 ASP A O 1
ATOM 794 N N . ASN A 1 97 ? -10.612 -5.675 2.180 1.00 96.12 97 ASN A N 1
ATOM 795 C CA . ASN A 1 97 ? -10.703 -5.644 0.727 1.00 96.12 97 ASN A CA 1
ATOM 796 C C . ASN A 1 97 ? -11.759 -6.637 0.209 1.00 96.12 97 ASN A C 1
ATOM 798 O O . ASN A 1 97 ? -11.808 -7.800 0.621 1.00 96.12 97 ASN A O 1
ATOM 802 N N . LYS A 1 98 ? -12.582 -6.160 -0.732 1.00 93.25 98 LYS A N 1
ATOM 803 C CA . LYS A 1 98 ? -13.663 -6.922 -1.379 1.00 93.25 98 LYS A CA 1
ATOM 804 C C . LYS A 1 98 ? -13.488 -7.058 -2.892 1.00 93.25 98 LYS A C 1
ATOM 806 O O . LYS A 1 98 ? -14.334 -7.663 -3.538 1.00 93.25 98 LYS A O 1
ATOM 811 N N . MET A 1 99 ? -12.441 -6.463 -3.469 1.00 94.38 99 MET A N 1
ATOM 812 C CA . MET A 1 99 ? -12.239 -6.417 -4.917 1.00 94.38 99 MET A CA 1
ATOM 813 C C . MET A 1 99 ? -10.841 -6.903 -5.285 1.00 94.38 99 MET A C 1
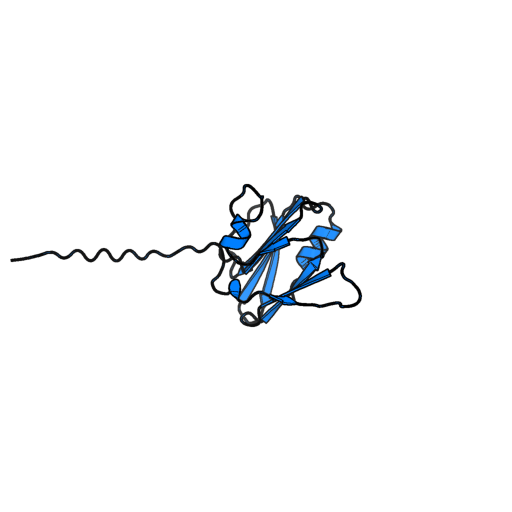ATOM 815 O O . MET A 1 99 ? -9.857 -6.441 -4.713 1.00 94.38 99 MET A O 1
ATOM 819 N N . TYR A 1 100 ? -10.753 -7.777 -6.283 1.00 96.44 100 TYR A N 1
ATOM 820 C CA . TYR A 1 100 ? -9.489 -8.358 -6.729 1.00 96.44 100 TYR A CA 1
ATOM 821 C C . TYR A 1 100 ? -9.315 -8.219 -8.253 1.00 96.44 100 TYR A C 1
ATOM 823 O O . TYR A 1 100 ? -9.420 -9.215 -8.963 1.00 96.44 100 TYR A O 1
ATOM 831 N N . PRO A 1 101 ? -9.122 -6.996 -8.799 1.00 95.81 101 PRO A N 1
ATOM 832 C CA . PRO A 1 101 ? -8.792 -6.841 -10.213 1.00 95.81 101 PRO A CA 1
ATOM 833 C C . PRO A 1 101 ? -7.549 -7.642 -10.624 1.00 95.81 101 PRO A C 1
ATOM 835 O O . PRO A 1 101 ? -6.509 -7.566 -9.977 1.00 95.81 101 PRO A O 1
ATOM 838 N N . GLU A 1 102 ? -7.619 -8.317 -11.770 1.00 96.12 102 GLU A N 1
ATOM 839 C CA . GLU A 1 102 ? -6.538 -9.176 -12.283 1.00 96.12 102 GLU A CA 1
ATOM 840 C C . GLU A 1 102 ? -5.226 -8.430 -12.564 1.00 96.12 102 GLU A C 1
ATOM 842 O O . GLU A 1 102 ? -4.171 -9.046 -12.659 1.00 96.12 102 GLU A O 1
ATOM 847 N N . THR A 1 103 ? -5.256 -7.096 -12.662 1.00 95.31 103 THR A N 1
ATOM 848 C CA . THR A 1 103 ? -4.068 -6.253 -12.874 1.00 95.31 103 THR A CA 1
ATOM 849 C C . THR A 1 103 ? -3.167 -6.116 -11.639 1.00 95.31 103 THR A C 1
ATOM 851 O O . THR A 1 103 ? -2.207 -5.343 -11.674 1.00 95.31 103 THR A O 1
ATOM 854 N N . PHE A 1 104 ? -3.486 -6.799 -10.539 1.00 97.31 104 PHE A N 1
ATOM 855 C CA . PHE A 1 104 ? -2.728 -6.778 -9.292 1.00 97.31 104 PHE A CA 1
ATOM 856 C C . PHE A 1 104 ? -2.485 -8.196 -8.763 1.00 97.31 104 PHE A C 1
ATOM 858 O O . PHE A 1 104 ? -3.298 -9.099 -8.944 1.00 97.31 104 PHE A O 1
ATOM 865 N N . VAL A 1 105 ? -1.388 -8.347 -8.026 1.00 96.88 105 VAL A N 1
ATOM 866 C CA . VAL A 1 105 ? -1.102 -9.494 -7.163 1.00 96.88 105 VAL A CA 1
ATOM 867 C C . VAL A 1 105 ? -1.406 -9.110 -5.720 1.00 96.88 105 VAL A C 1
ATOM 869 O O . VAL A 1 105 ? -1.200 -7.961 -5.320 1.00 96.88 105 VAL A O 1
ATOM 872 N N . TYR A 1 106 ? -1.868 -10.075 -4.930 1.00 97.44 106 TYR A N 1
ATOM 873 C CA . TYR A 1 106 ? -2.370 -9.836 -3.583 1.00 97.44 106 TYR A CA 1
ATOM 874 C C . TYR A 1 106 ? -1.664 -10.682 -2.533 1.00 97.44 106 TYR A C 1
ATOM 876 O O . TYR A 1 106 ? -1.258 -11.813 -2.795 1.00 97.44 106 TYR A O 1
ATOM 884 N N . LYS A 1 107 ? -1.593 -10.145 -1.316 1.00 97.50 107 LYS A N 1
ATOM 885 C CA . LYS A 1 107 ? -1.355 -10.919 -0.099 1.00 97.50 107 LYS A CA 1
ATOM 886 C C . LYS A 1 107 ? -2.353 -10.479 0.959 1.00 97.50 107 LYS A C 1
ATOM 888 O O . LYS A 1 107 ? -2.349 -9.319 1.367 1.00 97.50 107 LYS A O 1
ATOM 893 N N . ASP A 1 108 ? -3.177 -11.415 1.402 1.00 96.75 108 ASP A N 1
ATOM 894 C CA . ASP A 1 108 ? -4.109 -11.211 2.504 1.00 96.75 108 ASP A CA 1
ATOM 895 C C . ASP A 1 108 ? -3.470 -11.664 3.821 1.00 96.75 108 ASP A C 1
ATOM 897 O O . ASP A 1 108 ? -2.719 -12.639 3.866 1.00 96.75 108 ASP A O 1
ATOM 901 N N . THR A 1 109 ? -3.776 -10.954 4.901 1.00 95.75 109 THR A N 1
ATOM 902 C CA . THR A 1 109 ? -3.420 -11.335 6.268 1.00 95.75 109 THR A CA 1
ATOM 903 C C . THR A 1 109 ? -4.496 -10.867 7.246 1.00 95.75 109 THR A C 1
ATOM 905 O O . THR A 1 109 ? -5.344 -10.033 6.915 1.00 95.75 109 THR A O 1
ATOM 908 N N . ILE A 1 110 ? -4.460 -11.400 8.464 1.00 96.00 110 ILE A N 1
ATOM 909 C CA . ILE A 1 110 ? -5.303 -10.958 9.573 1.00 96.00 110 ILE A CA 1
ATOM 910 C C . ILE A 1 110 ? -4.385 -10.409 10.660 1.00 96.00 110 ILE A C 1
ATOM 912 O O . ILE A 1 110 ? -3.536 -11.131 11.174 1.00 96.00 110 ILE A O 1
ATOM 916 N N . ILE A 1 111 ? -4.566 -9.136 11.015 1.00 94.06 111 ILE A N 1
ATOM 917 C CA . ILE A 1 111 ? -3.807 -8.464 12.077 1.00 94.06 111 ILE A CA 1
ATOM 918 C C . ILE A 1 111 ? -4.807 -7.877 13.065 1.00 94.06 111 ILE A C 1
ATOM 920 O O . ILE A 1 111 ? -5.651 -7.057 12.695 1.00 94.06 111 ILE A O 1
ATOM 924 N N . ASN A 1 112 ? -4.732 -8.314 14.324 1.00 92.25 112 ASN A N 1
ATOM 925 C CA . ASN A 1 112 ? -5.621 -7.862 15.397 1.00 92.25 112 ASN A CA 1
ATOM 926 C C . ASN A 1 112 ? -7.114 -7.915 14.997 1.00 92.25 112 ASN A C 1
ATOM 928 O O . ASN A 1 112 ? -7.831 -6.921 15.092 1.00 92.25 112 ASN A O 1
ATOM 932 N N . ASN A 1 113 ? -7.552 -9.057 14.458 1.00 94.31 113 ASN A N 1
ATOM 933 C CA . ASN A 1 113 ? -8.909 -9.312 13.951 1.00 94.31 113 ASN A CA 1
ATOM 934 C C . ASN A 1 113 ? -9.359 -8.447 12.754 1.00 94.31 113 ASN A C 1
ATOM 936 O O . ASN A 1 113 ? -10.519 -8.523 12.358 1.00 94.31 113 ASN A O 1
ATOM 940 N N . ASN A 1 114 ? -8.465 -7.674 12.134 1.00 95.06 114 ASN A N 1
ATOM 941 C CA . ASN A 1 114 ? -8.755 -6.923 10.913 1.00 95.06 114 ASN A CA 1
ATOM 942 C C . ASN A 1 114 ? -8.200 -7.666 9.698 1.00 95.06 114 ASN A C 1
ATOM 944 O O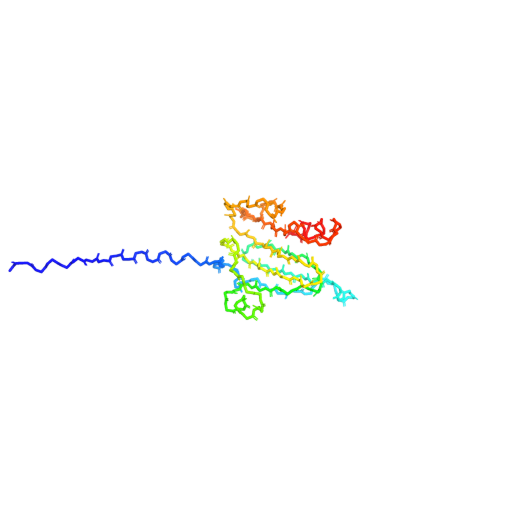 . ASN A 1 114 ? -7.042 -8.094 9.718 1.00 95.06 114 ASN A O 1
ATOM 948 N N . LYS A 1 115 ? -8.983 -7.778 8.617 1.00 96.88 115 LYS A N 1
ATOM 949 C CA . LYS A 1 115 ? -8.473 -8.297 7.344 1.00 96.88 115 LYS A CA 1
ATOM 950 C C . LYS A 1 115 ? -7.700 -7.187 6.640 1.00 96.88 115 LYS A C 1
ATOM 952 O O . LYS A 1 115 ? -8.277 -6.172 6.248 1.00 96.88 115 LYS A O 1
ATOM 957 N N . ILE A 1 116 ? -6.401 -7.390 6.461 1.00 97.88 116 ILE A N 1
ATOM 958 C CA . ILE A 1 116 ? -5.521 -6.450 5.771 1.00 97.88 116 ILE A CA 1
ATOM 959 C C . ILE A 1 116 ? -5.024 -7.105 4.486 1.00 97.88 116 ILE A C 1
ATOM 961 O O . ILE A 1 116 ? -4.551 -8.239 4.495 1.00 97.88 116 ILE A O 1
ATOM 965 N N . THR A 1 117 ? -5.124 -6.381 3.378 1.00 98.06 117 THR A N 1
ATOM 966 C CA . THR A 1 117 ? -4.685 -6.852 2.061 1.00 98.06 117 THR A CA 1
ATOM 967 C C . THR A 1 117 ? -3.610 -5.930 1.520 1.00 98.06 117 THR A C 1
ATOM 969 O O . THR A 1 117 ? -3.804 -4.715 1.464 1.00 98.06 117 THR A O 1
ATOM 972 N N . ILE A 1 118 ? -2.506 -6.505 1.056 1.00 97.81 118 ILE A N 1
ATOM 973 C CA . ILE A 1 118 ? -1.557 -5.817 0.184 1.00 97.81 118 ILE A CA 1
ATOM 974 C C . ILE A 1 118 ? -1.958 -6.114 -1.256 1.00 97.81 118 ILE A C 1
ATOM 976 O O . ILE A 1 118 ? -2.151 -7.276 -1.606 1.00 97.81 118 ILE A O 1
ATOM 980 N N . ALA A 1 119 ? -2.057 -5.083 -2.090 1.00 97.75 119 ALA A N 1
ATOM 981 C CA . ALA A 1 119 ? -2.230 -5.221 -3.532 1.00 97.75 119 ALA A CA 1
ATOM 982 C C . ALA A 1 119 ? -1.061 -4.543 -4.247 1.00 97.75 119 ALA A C 1
ATOM 984 O O . ALA A 1 119 ? -0.774 -3.380 -3.976 1.00 97.75 119 ALA A O 1
ATOM 985 N N . VAL A 1 120 ? -0.403 -5.244 -5.165 1.00 97.00 120 VAL A N 1
ATOM 986 C CA . VAL A 1 120 ? 0.763 -4.757 -5.914 1.00 97.00 120 VAL A CA 1
ATOM 987 C C . VAL A 1 120 ? 0.497 -4.905 -7.406 1.00 97.00 120 VAL A C 1
ATOM 989 O O . VAL A 1 120 ? 0.111 -5.977 -7.854 1.00 97.00 120 VAL A O 1
ATOM 992 N N . SER A 1 121 ? 0.671 -3.834 -8.183 1.00 95.56 121 SER A N 1
ATOM 993 C CA . SER A 1 121 ? 0.418 -3.854 -9.628 1.00 95.56 121 SER A CA 1
ATOM 994 C C . SER A 1 121 ? 1.290 -4.891 -10.342 1.00 95.56 121 SER A C 1
ATOM 996 O O . SER A 1 121 ? 2.494 -4.979 -10.089 1.00 95.56 121 SER A O 1
ATOM 998 N N . ASN A 1 122 ? 0.704 -5.631 -11.288 1.00 94.06 122 ASN A N 1
ATOM 999 C CA . ASN A 1 122 ? 1.428 -6.621 -12.096 1.00 94.06 122 ASN A CA 1
ATOM 1000 C C . ASN A 1 122 ? 2.566 -6.002 -12.915 1.00 94.06 122 ASN A C 1
ATOM 1002 O O . ASN A 1 122 ? 3.528 -6.692 -13.243 1.00 94.06 122 ASN A O 1
ATOM 1006 N N . ASN A 1 123 ? 2.467 -4.701 -13.203 1.00 91.56 123 ASN A N 1
ATOM 1007 C CA . ASN A 1 123 ? 3.441 -3.956 -13.995 1.00 91.56 123 ASN A CA 1
ATOM 1008 C C . ASN A 1 123 ? 4.706 -3.584 -13.211 1.00 91.56 123 ASN A C 1
ATOM 1010 O O . ASN A 1 123 ? 5.600 -2.972 -13.792 1.00 91.56 123 ASN A O 1
ATOM 1014 N N . ILE A 1 124 ? 4.797 -3.924 -11.914 1.00 92.50 124 ILE A N 1
ATOM 1015 C CA . ILE A 1 124 ? 6.027 -3.679 -11.162 1.00 92.50 124 ILE A CA 1
ATOM 1016 C C . ILE A 1 124 ? 7.188 -4.461 -11.774 1.00 92.50 124 ILE A C 1
ATOM 1018 O O . ILE A 1 124 ? 7.152 -5.690 -11.888 1.00 92.50 124 ILE A O 1
ATOM 1022 N N . ASN A 1 125 ? 8.244 -3.722 -12.110 1.00 92.06 125 ASN A N 1
ATOM 1023 C CA . ASN A 1 125 ? 9.451 -4.261 -12.717 1.00 92.06 125 ASN A CA 1
ATOM 1024 C C . ASN A 1 125 ? 10.159 -5.220 -11.748 1.00 92.06 125 ASN A C 1
ATOM 1026 O O . ASN A 1 125 ? 10.565 -4.814 -10.660 1.00 92.06 125 ASN A O 1
ATOM 1030 N N . GLY A 1 126 ? 10.362 -6.470 -12.170 1.00 91.75 126 GLY A N 1
ATOM 1031 C CA . GLY A 1 126 ? 11.132 -7.483 -11.442 1.00 91.75 126 GLY A CA 1
ATOM 1032 C C . GLY A 1 126 ? 10.338 -8.252 -10.379 1.00 91.75 126 GLY A C 1
ATOM 1033 O O . GLY A 1 126 ? 9.696 -7.682 -9.495 1.00 91.75 126 GLY A O 1
ATOM 1034 N N . ASP A 1 127 ? 10.438 -9.583 -10.417 1.00 93.00 127 ASP A N 1
ATOM 1035 C CA . ASP A 1 127 ? 9.727 -10.464 -9.480 1.00 93.00 127 ASP A CA 1
ATOM 1036 C C . ASP A 1 127 ? 10.197 -10.314 -8.037 1.00 93.00 127 ASP A C 1
ATOM 1038 O O . ASP A 1 127 ? 9.386 -10.406 -7.115 1.00 93.00 127 ASP A O 1
ATOM 1042 N N . TYR A 1 128 ? 11.483 -10.019 -7.835 1.00 94.00 128 TYR A N 1
ATOM 1043 C CA . TYR A 1 128 ? 12.023 -9.699 -6.517 1.00 94.00 128 TYR A CA 1
ATOM 1044 C C . TYR A 1 128 ? 11.296 -8.503 -5.885 1.00 94.00 128 TYR A C 1
ATOM 1046 O O . TYR A 1 128 ? 10.865 -8.585 -4.739 1.00 94.00 128 TYR A O 1
ATOM 1054 N N . ASN A 1 129 ? 11.077 -7.424 -6.645 1.00 93.44 129 ASN A N 1
ATOM 1055 C CA . ASN A 1 129 ? 10.422 -6.216 -6.140 1.00 93.44 129 ASN A CA 1
ATOM 1056 C C . ASN A 1 129 ? 8.963 -6.482 -5.763 1.00 93.44 129 ASN A C 1
ATOM 1058 O O . ASN A 1 129 ? 8.514 -6.057 -4.699 1.00 93.44 129 ASN A O 1
ATOM 1062 N N . LYS A 1 130 ? 8.237 -7.236 -6.599 1.00 94.38 130 LYS A N 1
ATOM 1063 C CA . LYS A 1 130 ? 6.864 -7.669 -6.294 1.00 94.38 130 LYS A CA 1
ATOM 1064 C C . LYS A 1 130 ? 6.819 -8.513 -5.021 1.00 94.38 130 LYS A C 1
ATOM 1066 O O . LYS A 1 130 ? 6.037 -8.209 -4.123 1.00 94.38 130 LYS A O 1
ATOM 1071 N N . LYS A 1 131 ? 7.677 -9.534 -4.915 1.00 95.31 131 LYS A N 1
ATOM 1072 C CA . LYS A 1 131 ? 7.755 -10.408 -3.732 1.00 95.31 131 LYS A CA 1
ATOM 1073 C C . LYS A 1 131 ? 8.090 -9.620 -2.468 1.00 95.31 131 LYS A C 1
ATOM 1075 O O . LYS A 1 131 ? 7.412 -9.798 -1.462 1.00 95.31 131 LYS A O 1
ATOM 1080 N N . PHE A 1 132 ? 9.068 -8.719 -2.541 1.00 94.44 132 PHE A N 1
ATOM 1081 C CA . PHE A 1 132 ? 9.459 -7.863 -1.425 1.00 94.44 132 PHE A CA 1
ATOM 1082 C C . PHE A 1 132 ? 8.280 -7.016 -0.928 1.00 94.44 132 PHE A C 1
ATOM 1084 O O . PHE A 1 132 ? 7.927 -7.093 0.248 1.00 94.44 132 PHE A O 1
ATOM 1091 N N . LEU A 1 133 ? 7.610 -6.286 -1.828 1.00 94.31 133 LEU A N 1
ATOM 1092 C CA . LEU A 1 133 ? 6.460 -5.445 -1.476 1.00 94.31 133 LEU A CA 1
ATOM 1093 C C . LEU A 1 133 ? 5.289 -6.267 -0.915 1.00 94.31 133 LEU A C 1
ATOM 1095 O O . LEU A 1 133 ? 4.666 -5.867 0.062 1.00 94.31 133 LEU A O 1
ATOM 1099 N N . LEU A 1 134 ? 5.023 -7.457 -1.460 1.00 96.12 134 LEU A N 1
ATOM 1100 C CA . LEU A 1 134 ? 4.011 -8.363 -0.907 1.00 96.12 134 LEU A CA 1
ATOM 1101 C C . LEU A 1 134 ? 4.408 -8.913 0.471 1.00 96.12 134 LEU A C 1
ATOM 1103 O O . LEU A 1 134 ? 3.545 -9.217 1.284 1.00 96.12 134 LEU A O 1
ATOM 1107 N N . SER A 1 135 ? 5.696 -9.055 0.775 1.00 94.44 135 SER A N 1
ATOM 1108 C CA . SER A 1 135 ? 6.155 -9.546 2.080 1.00 94.44 135 SER A CA 1
ATOM 1109 C C . SER A 1 135 ? 6.259 -8.477 3.169 1.00 94.44 135 SER A C 1
ATOM 1111 O O . SER A 1 135 ? 6.429 -8.841 4.326 1.00 94.44 135 SER A O 1
ATOM 1113 N N . GLY A 1 136 ? 6.129 -7.191 2.829 1.00 89.56 136 GLY A N 1
ATOM 1114 C CA . GLY A 1 136 ? 6.472 -6.087 3.729 1.00 89.56 136 GLY A CA 1
ATOM 1115 C C . GLY A 1 136 ? 5.581 -5.920 4.963 1.00 89.56 136 GLY A C 1
ATOM 1116 O O . GLY A 1 136 ? 5.988 -5.229 5.892 1.00 89.56 136 GLY A O 1
ATOM 1117 N N . LEU A 1 137 ? 4.384 -6.514 4.995 1.00 92.25 137 LEU A N 1
ATOM 1118 C CA . LEU A 1 137 ? 3.401 -6.335 6.073 1.00 92.25 137 LEU A CA 1
ATOM 1119 C C . LEU A 1 137 ? 3.631 -7.309 7.238 1.00 92.25 137 LEU A C 1
ATOM 1121 O O . LEU A 1 137 ? 3.749 -8.516 7.006 1.00 92.25 137 LEU A O 1
ATOM 1125 N N . HIS A 1 138 ? 3.644 -6.771 8.457 1.00 85.44 138 HIS A N 1
ATOM 1126 C CA . HIS A 1 138 ? 3.871 -7.468 9.724 1.00 85.44 138 HIS A CA 1
ATOM 1127 C C . HIS A 1 138 ? 3.084 -6.828 10.876 1.00 85.44 138 HIS A C 1
ATOM 1129 O O . HIS A 1 138 ? 2.665 -5.651 10.751 1.00 85.44 138 HIS A O 1
#

Radius of gyration: 17.79 Å; chains: 1; bounding box: 76×32×30 Å